Protein AF-A0A6J7AYU9-F1 (afdb_monomer_lite)

Sequence (69 aa):
MSQVPSELQDRVEQTQMFHEILEHRWYIGEQAGHDLGLDFATKDYIENILPFRTYVGVSVPGIHEPPSK

Radius of gyration: 16.99 Å; chains: 1; bounding box: 42×29×44 Å

Structure (mmCIF, N/CA/C/O backbone):
data_AF-A0A6J7AYU9-F1
#
_entry.id   AF-A0A6J7AYU9-F1
#
loop_
_atom_site.group_PDB
_atom_site.id
_atom_site.type_symbol
_atom_site.label_atom_id
_atom_site.label_alt_id
_atom_site.label_comp_id
_atom_site.label_asym_id
_atom_site.label_entity_id
_atom_site.label_seq_id
_atom_site.pdbx_PDB_ins_code
_atom_site.Cartn_x
_atom_site.Cartn_y
_atom_site.Cartn_z
_atom_site.occupancy
_atom_site.B_iso_or_equiv
_atom_site.auth_seq_id
_atom_site.auth_comp_id
_atom_site.auth_asym_id
_atom_site.auth_atom_id
_atom_site.pdbx_PDB_model_num
ATOM 1 N N . MET A 1 1 ? -0.095 -15.613 2.177 1.00 47.72 1 MET A N 1
ATOM 2 C CA . MET A 1 1 ? 0.221 -14.651 1.098 1.00 47.72 1 MET A CA 1
ATOM 3 C C . MET A 1 1 ? -0.278 -15.202 -0.241 1.00 47.72 1 MET A C 1
ATOM 5 O O . MET A 1 1 ? 0.519 -15.639 -1.053 1.00 47.72 1 MET A O 1
ATOM 9 N N . SER A 1 2 ? -1.596 -15.249 -0.464 1.00 54.00 2 SER A N 1
ATOM 10 C CA . SER A 1 2 ? -2.198 -15.810 -1.693 1.00 54.00 2 SER A CA 1
ATOM 11 C C . SER A 1 2 ? -3.279 -14.875 -2.246 1.00 54.00 2 SER A C 1
ATOM 13 O O . SER A 1 2 ? -4.446 -15.245 -2.365 1.00 54.00 2 SER A O 1
ATOM 15 N N . GLN A 1 3 ? -2.900 -13.620 -2.478 1.00 67.19 3 GLN A N 1
ATOM 16 C CA . GLN A 1 3 ? -3.783 -12.582 -3.029 1.00 67.19 3 GLN A CA 1
ATOM 17 C C . GLN A 1 3 ? -3.233 -11.968 -4.324 1.00 67.19 3 GLN A C 1
ATOM 19 O O . GLN A 1 3 ? -3.941 -11.208 -4.967 1.00 67.19 3 GLN A O 1
ATOM 24 N N . VAL A 1 4 ? -1.996 -12.295 -4.722 1.00 59.38 4 VAL A N 1
ATOM 25 C CA . VAL A 1 4 ? -1.359 -11.720 -5.915 1.00 59.38 4 VAL A CA 1
ATOM 26 C C . VAL A 1 4 ? -1.552 -12.670 -7.106 1.00 59.38 4 VAL A C 1
ATOM 28 O O . VAL A 1 4 ? -1.036 -13.795 -7.049 1.00 59.38 4 VAL A O 1
ATOM 31 N N . PRO A 1 5 ? -2.278 -12.253 -8.166 1.00 73.12 5 PRO A N 1
ATOM 32 C CA . PRO A 1 5 ? -2.414 -13.016 -9.406 1.00 73.12 5 PRO A CA 1
ATOM 33 C C . PRO A 1 5 ? -1.053 -13.388 -9.998 1.00 73.12 5 PRO A C 1
ATOM 35 O O . PRO A 1 5 ? -0.105 -12.601 -9.944 1.00 73.12 5 PRO A O 1
ATOM 38 N N . SER A 1 6 ? -0.948 -14.592 -10.560 1.00 68.06 6 SER A N 1
ATOM 39 C CA . SER A 1 6 ? 0.320 -15.140 -11.056 1.00 68.06 6 SER A CA 1
ATOM 40 C C . SER A 1 6 ? 0.954 -14.277 -12.150 1.00 68.06 6 SER A C 1
ATOM 42 O O . SER A 1 6 ? 2.169 -14.121 -12.157 1.00 68.06 6 SER A O 1
ATOM 44 N N . GLU A 1 7 ? 0.158 -13.637 -13.012 1.00 65.06 7 GLU A N 1
ATOM 45 C CA . GLU A 1 7 ? 0.651 -12.744 -14.070 1.00 65.06 7 GLU A CA 1
ATOM 46 C C . GLU A 1 7 ? 1.322 -11.446 -13.571 1.00 65.06 7 GLU A C 1
ATOM 48 O O . GLU A 1 7 ? 1.938 -10.721 -14.361 1.00 65.06 7 GLU A O 1
ATOM 53 N N . LEU A 1 8 ? 1.212 -11.140 -12.274 1.00 64.75 8 LEU A N 1
ATOM 54 C CA . LEU A 1 8 ? 1.795 -9.949 -11.650 1.00 64.75 8 LEU A CA 1
ATOM 55 C C . LEU A 1 8 ? 3.032 -10.258 -10.790 1.00 64.75 8 LEU A C 1
ATOM 57 O O . LEU A 1 8 ? 3.721 -9.323 -10.383 1.00 64.75 8 LEU A O 1
ATOM 61 N N . GLN A 1 9 ? 3.340 -11.536 -10.535 1.00 61.72 9 GLN A N 1
ATOM 62 C CA . GLN A 1 9 ? 4.425 -11.939 -9.626 1.00 61.72 9 GLN A CA 1
ATOM 63 C C . GLN A 1 9 ? 5.824 -11.596 -10.157 1.00 61.72 9 GLN A C 1
ATOM 65 O O . GLN A 1 9 ? 6.688 -11.222 -9.371 1.00 61.72 9 GLN A O 1
ATOM 70 N N . ASP A 1 10 ? 6.032 -11.632 -11.475 1.00 62.59 10 ASP A N 1
ATOM 71 C CA . ASP A 1 10 ? 7.335 -11.341 -12.093 1.00 62.59 10 ASP A CA 1
ATOM 72 C C . ASP A 1 10 ? 7.578 -9.841 -12.345 1.00 62.59 10 ASP A C 1
ATOM 74 O O . ASP A 1 10 ? 8.609 -9.461 -12.895 1.00 62.59 10 ASP A O 1
ATOM 78 N N . ARG A 1 11 ? 6.635 -8.952 -11.997 1.00 60.34 11 ARG A N 1
ATOM 79 C CA . ARG A 1 11 ? 6.713 -7.529 -12.388 1.00 60.34 11 ARG A CA 1
ATOM 80 C C . ARG A 1 11 ? 7.535 -6.650 -11.448 1.00 60.34 11 ARG A C 1
ATOM 82 O O . ARG A 1 11 ? 8.022 -5.605 -11.880 1.00 60.34 11 ARG A O 1
ATOM 89 N N . VAL A 1 12 ? 7.681 -7.055 -10.189 1.00 61.4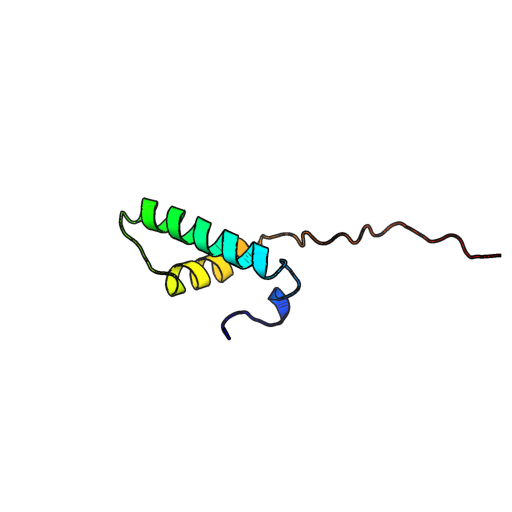4 12 VAL A N 1
ATOM 90 C CA . VAL A 1 12 ? 8.401 -6.324 -9.139 1.00 61.44 12 VAL A CA 1
ATOM 91 C C . VAL A 1 12 ? 9.076 -7.352 -8.232 1.00 61.44 12 VAL A C 1
ATOM 93 O O . VAL A 1 12 ? 8.423 -8.298 -7.798 1.00 61.44 12 VAL A O 1
ATOM 96 N N . GLU A 1 13 ? 10.364 -7.167 -7.926 1.00 73.00 13 GLU A N 1
ATOM 97 C CA . GLU A 1 13 ? 11.055 -7.953 -6.893 1.00 73.00 13 GLU A CA 1
ATOM 98 C C . GLU A 1 13 ? 10.206 -7.980 -5.611 1.00 73.00 13 GLU A C 1
ATOM 100 O O . GLU A 1 13 ? 9.798 -6.925 -5.121 1.00 73.00 13 GLU A O 1
ATOM 105 N N . GLN A 1 14 ? 9.916 -9.165 -5.063 1.00 70.44 14 GLN A N 1
ATOM 106 C CA . GLN A 1 14 ? 8.921 -9.336 -3.986 1.00 70.44 14 GLN A CA 1
ATOM 107 C C . GLN A 1 14 ? 9.168 -8.397 -2.793 1.00 70.44 14 GLN A C 1
ATOM 109 O O . GLN A 1 14 ? 8.230 -7.853 -2.207 1.00 70.44 14 GLN A O 1
ATOM 114 N N . THR A 1 15 ? 10.441 -8.156 -2.471 1.00 78.69 15 THR A N 1
ATOM 115 C CA . THR A 1 15 ? 10.858 -7.217 -1.425 1.00 78.69 15 THR A CA 1
ATOM 116 C C . THR A 1 15 ? 10.442 -5.783 -1.748 1.00 78.69 15 THR A C 1
ATOM 118 O O . THR A 1 15 ? 9.919 -5.087 -0.884 1.00 78.69 15 THR A O 1
ATOM 121 N N . GLN A 1 16 ? 10.648 -5.328 -2.981 1.00 84.25 16 GLN A N 1
ATOM 122 C CA . GLN A 1 16 ? 10.309 -3.974 -3.411 1.00 84.25 16 GLN A CA 1
ATOM 123 C C . GLN A 1 16 ? 8.788 -3.751 -3.393 1.00 84.25 16 GLN A C 1
ATOM 125 O O . GLN A 1 16 ? 8.328 -2.729 -2.890 1.00 84.25 16 GLN A O 1
ATOM 130 N N . MET A 1 17 ? 8.000 -4.744 -3.817 1.00 85.94 17 MET A N 1
ATOM 131 C CA . MET A 1 17 ? 6.534 -4.683 -3.750 1.00 85.94 17 MET A CA 1
ATOM 132 C C . MET A 1 17 ? 6.036 -4.502 -2.309 1.00 85.94 17 MET A C 1
ATOM 134 O O . MET A 1 17 ? 5.139 -3.702 -2.056 1.00 85.94 17 MET A O 1
ATOM 138 N N . PHE A 1 18 ? 6.642 -5.204 -1.348 1.00 85.88 18 PHE A N 1
ATOM 139 C CA . PHE A 1 18 ? 6.271 -5.069 0.059 1.00 85.88 18 PHE A CA 1
ATOM 140 C C . PHE A 1 18 ? 6.532 -3.655 0.602 1.00 85.88 18 PHE A C 1
ATOM 142 O O . PHE A 1 18 ? 5.677 -3.100 1.291 1.00 85.88 18 PHE A O 1
ATOM 149 N N . HIS A 1 19 ? 7.673 -3.045 0.262 1.00 90.56 19 HIS A N 1
ATOM 150 C CA . HIS A 1 19 ? 7.973 -1.664 0.660 1.00 90.56 19 HIS A CA 1
ATOM 151 C C . HIS A 1 19 ? 6.967 -0.671 0.071 1.00 90.56 19 HIS A C 1
ATOM 153 O O . HIS A 1 19 ? 6.477 0.201 0.783 1.00 90.56 19 HIS A O 1
ATOM 159 N N . GLU A 1 20 ? 6.611 -0.836 -1.200 1.00 93.31 20 GLU A N 1
ATOM 160 C CA . GLU A 1 20 ? 5.644 0.037 -1.866 1.00 93.31 20 GLU A CA 1
ATOM 161 C C . GLU A 1 20 ? 4.243 -0.068 -1.267 1.00 93.31 20 GLU A C 1
ATOM 163 O O . GLU A 1 20 ? 3.575 0.946 -1.093 1.00 93.31 20 GLU A O 1
ATOM 168 N N . ILE A 1 21 ? 3.806 -1.271 -0.888 1.00 94.94 21 ILE A N 1
ATOM 169 C CA . ILE A 1 21 ? 2.522 -1.459 -0.201 1.00 94.94 21 ILE A CA 1
ATOM 170 C C . ILE A 1 21 ? 2.520 -0.742 1.158 1.00 94.94 21 ILE A C 1
ATOM 172 O O . ILE A 1 21 ? 1.512 -0.145 1.539 1.00 94.94 21 ILE A O 1
ATOM 176 N N . LEU A 1 22 ? 3.634 -0.777 1.901 1.00 96.06 22 LEU A N 1
ATOM 177 C CA . LEU A 1 22 ? 3.743 -0.079 3.186 1.00 96.06 22 LEU A CA 1
ATOM 178 C C . LEU A 1 22 ? 3.745 1.446 3.029 1.00 96.06 22 LEU A C 1
ATOM 180 O O . LEU A 1 22 ? 3.101 2.133 3.823 1.00 96.06 22 LEU A O 1
ATOM 184 N N . GLU A 1 23 ? 4.432 1.964 2.012 1.00 96.00 23 GLU A N 1
ATOM 185 C CA . GLU A 1 23 ? 4.418 3.390 1.670 1.00 96.00 23 GLU A CA 1
ATOM 186 C C . GLU A 1 23 ? 3.014 3.838 1.242 1.00 96.00 23 GLU A C 1
ATOM 188 O O . GLU A 1 23 ? 2.489 4.829 1.754 1.00 96.00 23 GLU A O 1
ATOM 193 N N . HIS A 1 24 ? 2.357 3.051 0.388 1.00 96.56 24 HIS A N 1
ATOM 194 C CA . HIS A 1 24 ? 0.994 3.316 -0.063 1.00 96.56 24 HIS A CA 1
ATOM 195 C C . HIS A 1 24 ? -0.000 3.334 1.096 1.00 96.56 24 HIS A C 1
ATOM 197 O O . HIS A 1 24 ? -0.812 4.252 1.198 1.00 96.56 24 HIS A O 1
ATOM 203 N N . ARG A 1 25 ? 0.106 2.374 2.027 1.00 97.62 25 ARG A N 1
ATOM 204 C CA . ARG A 1 25 ? -0.711 2.339 3.249 1.00 97.62 25 ARG A CA 1
ATOM 205 C C . ARG A 1 25 ? -0.598 3.636 4.044 1.00 97.62 25 ARG A C 1
ATOM 207 O O . ARG A 1 25 ? -1.609 4.136 4.532 1.00 97.62 25 ARG A O 1
ATOM 214 N N . TRP A 1 26 ? 0.621 4.147 4.211 1.00 97.19 26 TRP A N 1
ATOM 215 C CA . TRP A 1 26 ? 0.833 5.405 4.918 1.00 97.19 26 TRP A CA 1
ATOM 216 C C . TRP A 1 26 ? 0.157 6.567 4.180 1.00 97.19 26 TRP A C 1
ATOM 218 O O . TRP A 1 26 ? -0.604 7.304 4.801 1.00 97.19 26 TRP A O 1
ATOM 228 N N . TYR A 1 27 ? 0.342 6.669 2.861 1.00 97.31 27 TYR A N 1
ATOM 229 C CA . TYR A 1 27 ? -0.232 7.739 2.041 1.00 97.31 27 TYR A CA 1
ATOM 230 C C . TYR A 1 27 ? -1.768 7.777 2.088 1.00 97.31 27 TYR A C 1
ATOM 232 O O . TYR A 1 27 ? -2.365 8.812 2.383 1.00 97.31 27 TYR A O 1
ATOM 240 N N . ILE A 1 28 ? -2.430 6.644 1.846 1.00 96.88 28 ILE A N 1
ATOM 241 C CA . ILE A 1 28 ? -3.900 6.583 1.856 1.00 96.88 28 ILE A CA 1
ATOM 242 C C . ILE A 1 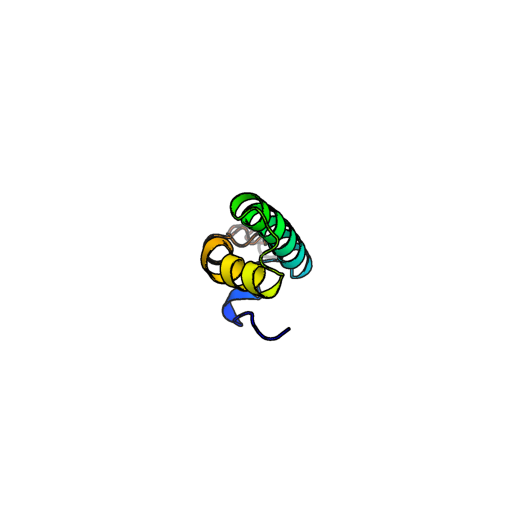28 ? -4.472 6.738 3.268 1.00 96.88 28 ILE A C 1
ATOM 244 O O . ILE A 1 28 ? -5.558 7.292 3.435 1.00 96.88 28 ILE A O 1
ATOM 248 N N . GLY A 1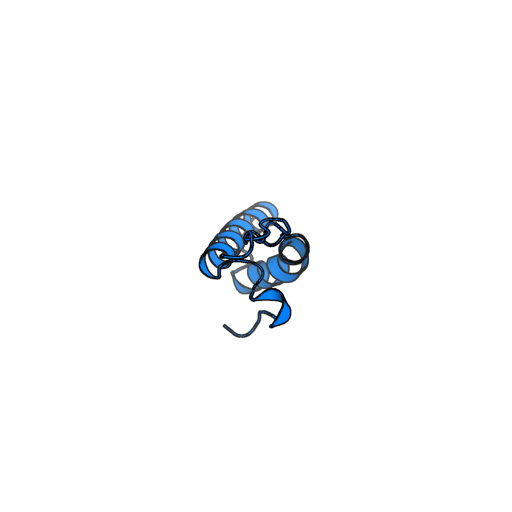 29 ? -3.740 6.286 4.291 1.00 97.12 29 GLY A N 1
ATOM 249 C CA . GLY A 1 29 ? -4.121 6.492 5.684 1.00 97.12 29 GLY A CA 1
ATOM 2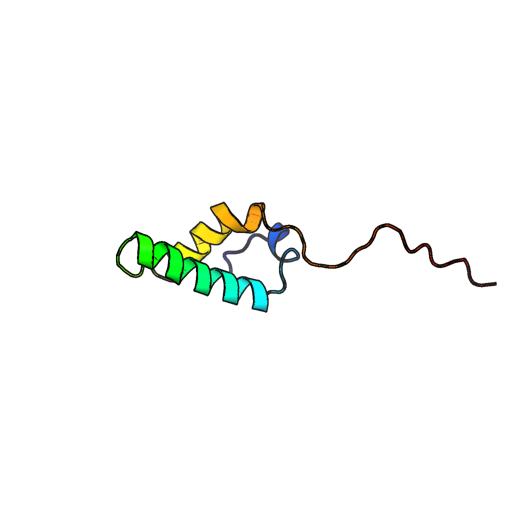50 C C . GLY A 1 29 ? -4.009 7.958 6.105 1.00 97.12 29 GLY A C 1
ATOM 251 O O . GLY A 1 29 ? -4.850 8.452 6.854 1.00 97.12 29 GLY A O 1
ATOM 252 N N . GLU A 1 30 ? -3.021 8.682 5.574 1.00 97.69 30 GLU A N 1
ATOM 253 C CA . GLU A 1 30 ? -2.905 10.129 5.753 1.00 97.69 30 GLU A CA 1
ATOM 254 C C . GLU A 1 30 ? -4.102 10.857 5.124 1.00 97.69 30 GLU A C 1
ATOM 256 O O . GLU A 1 30 ? -4.733 11.682 5.784 1.00 97.69 30 GLU A O 1
ATOM 261 N N . GLN A 1 31 ? -4.487 10.492 3.895 1.00 96.50 31 GLN A N 1
ATOM 262 C CA . GLN A 1 31 ? -5.656 11.073 3.222 1.00 96.50 31 GLN A CA 1
ATOM 263 C C . GLN A 1 31 ? -6.980 10.768 3.933 1.00 96.50 31 GLN A C 1
ATOM 265 O O . GLN A 1 31 ? -7.856 11.631 4.003 1.00 96.50 31 GLN A O 1
ATOM 270 N N . ALA A 1 32 ? -7.132 9.555 4.467 1.00 96.75 32 ALA A N 1
ATOM 271 C CA . ALA A 1 32 ? -8.316 9.149 5.220 1.00 96.75 32 ALA A CA 1
ATOM 272 C C . ALA A 1 32 ? -8.346 9.705 6.657 1.00 96.75 32 ALA A C 1
ATOM 274 O O . ALA A 1 32 ? -9.380 9.640 7.322 1.00 96.75 32 ALA A O 1
ATOM 275 N N . GLY A 1 33 ? -7.223 10.231 7.159 1.00 98.06 33 GLY A N 1
ATOM 276 C CA . GLY A 1 33 ? -7.068 10.670 8.547 1.00 98.06 33 GLY A CA 1
ATOM 277 C C . GLY A 1 33 ? -6.993 9.524 9.565 1.00 98.06 33 GLY A C 1
ATOM 278 O O . GLY A 1 33 ? -7.035 9.774 10.770 1.00 98.06 33 GLY A O 1
ATOM 279 N N . HIS A 1 34 ? -6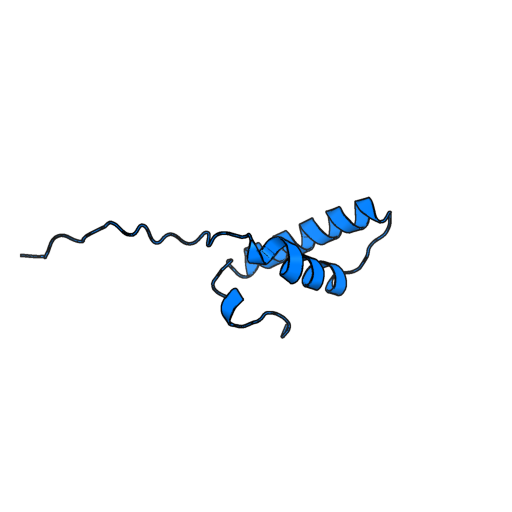.896 8.273 9.109 1.00 97.00 34 HIS A N 1
ATOM 280 C CA . HIS A 1 34 ? -6.694 7.092 9.943 1.00 97.00 34 HIS A CA 1
ATOM 281 C C . HIS A 1 34 ? -6.115 5.930 9.130 1.00 97.00 34 HIS A C 1
ATOM 283 O O . HIS A 1 34 ? -6.238 5.875 7.911 1.00 97.00 34 HIS A O 1
ATOM 289 N N . ASP A 1 35 ? -5.524 4.954 9.815 1.00 96.44 35 ASP A N 1
ATOM 290 C CA . ASP A 1 35 ? -5.038 3.735 9.170 1.00 96.44 35 ASP A CA 1
ATOM 291 C C . ASP A 1 35 ? -6.198 2.895 8.605 1.00 96.44 35 ASP A C 1
ATOM 293 O O . ASP A 1 35 ? -7.156 2.584 9.319 1.00 96.44 35 ASP A O 1
ATOM 297 N N . LEU A 1 36 ? -6.092 2.525 7.325 1.00 95.69 36 LEU A N 1
ATOM 298 C CA . LEU A 1 36 ? -7.040 1.660 6.610 1.00 95.69 36 LEU A CA 1
ATOM 299 C C . LEU A 1 36 ? -6.655 0.172 6.678 1.00 95.69 36 LEU A C 1
ATOM 301 O O . LEU A 1 36 ? -7.439 -0.694 6.291 1.00 95.69 36 LEU A O 1
ATOM 305 N N . GLY A 1 37 ? -5.468 -0.136 7.202 1.00 96.56 37 GLY A N 1
ATOM 306 C CA . GLY A 1 37 ? -4.962 -1.492 7.361 1.00 96.56 37 GLY A CA 1
ATOM 307 C C . GLY A 1 37 ? -4.236 -2.033 6.128 1.00 96.56 37 GLY A C 1
ATOM 308 O O . GLY A 1 37 ? -4.356 -1.533 5.008 1.00 96.56 37 GLY A O 1
ATOM 309 N N . LEU A 1 38 ? -3.445 -3.084 6.353 1.00 95.94 38 LEU A N 1
ATOM 310 C CA . LEU A 1 38 ? -2.579 -3.673 5.329 1.00 95.94 38 LEU A CA 1
ATOM 311 C C . LEU A 1 38 ? -3.365 -4.361 4.206 1.00 95.94 38 LEU A C 1
ATOM 313 O O . LEU A 1 38 ? -2.965 -4.267 3.049 1.00 95.94 38 LEU A O 1
ATOM 317 N N . ASP A 1 39 ? -4.484 -5.016 4.524 1.00 97.25 39 ASP A N 1
ATOM 318 C CA . ASP A 1 39 ? -5.303 -5.711 3.523 1.00 97.25 39 ASP A CA 1
ATOM 319 C C . ASP A 1 39 ? -5.938 -4.727 2.534 1.00 97.25 39 ASP A C 1
ATOM 321 O O . ASP A 1 39 ? -5.894 -4.946 1.322 1.00 97.25 39 ASP A O 1
ATOM 325 N N . PHE A 1 40 ? -6.463 -3.606 3.042 1.00 97.44 40 PHE A N 1
ATOM 326 C CA . PHE A 1 40 ? -7.007 -2.537 2.208 1.00 97.44 40 PHE A CA 1
ATOM 327 C C . PHE A 1 40 ? -5.924 -1.945 1.304 1.00 97.44 40 PHE A C 1
ATOM 329 O O . PHE A 1 40 ? -6.097 -1.895 0.089 1.00 97.44 40 PHE A O 1
ATOM 336 N N . ALA A 1 41 ? -4.780 -1.570 1.884 1.00 97.38 41 ALA A N 1
ATOM 337 C CA . ALA A 1 41 ? -3.665 -0.999 1.135 1.00 97.38 41 ALA A CA 1
ATOM 338 C C . ALA A 1 41 ? -3.118 -1.955 0.066 1.00 97.38 41 ALA A C 1
ATOM 340 O O . ALA A 1 41 ? -2.806 -1.526 -1.038 1.00 97.38 41 ALA A O 1
ATOM 341 N N . THR A 1 42 ? -3.035 -3.254 0.369 1.00 96.00 42 THR A N 1
ATOM 342 C CA . THR A 1 42 ? -2.579 -4.274 -0.586 1.00 96.00 42 THR A CA 1
ATOM 343 C C . THR A 1 42 ? -3.531 -4.374 -1.770 1.00 96.00 42 THR A C 1
ATOM 345 O O . THR A 1 42 ? -3.088 -4.380 -2.917 1.00 96.00 42 THR A O 1
ATOM 348 N N . LYS A 1 43 ? -4.841 -4.431 -1.506 1.00 96.31 43 LYS A N 1
ATOM 349 C CA . LYS A 1 43 ? -5.852 -4.497 -2.561 1.00 96.31 43 LYS A CA 1
ATOM 350 C C . LYS A 1 43 ? -5.817 -3.247 -3.439 1.00 96.31 43 LYS A C 1
ATOM 352 O O . LYS A 1 43 ? -5.741 -3.369 -4.657 1.00 96.31 43 LYS A O 1
ATOM 357 N N . ASP A 1 44 ? -5.803 -2.070 -2.820 1.00 96.56 44 ASP A N 1
ATOM 358 C CA . ASP A 1 44 ? -5.783 -0.796 -3.536 1.00 96.56 44 ASP A CA 1
ATOM 359 C C . ASP A 1 44 ? -4.503 -0.631 -4.375 1.00 96.56 44 ASP A C 1
ATOM 361 O O . ASP A 1 44 ? -4.563 -0.244 -5.540 1.00 96.56 44 ASP A O 1
ATOM 365 N N . TYR A 1 45 ? -3.348 -1.035 -3.837 1.00 94.00 45 TYR A N 1
ATOM 366 C CA . TYR A 1 45 ? -2.083 -1.052 -4.572 1.00 94.00 45 TYR A CA 1
ATOM 367 C C . TYR A 1 45 ? -2.140 -1.972 -5.804 1.00 94.00 45 TYR A C 1
ATOM 369 O O . TYR A 1 45 ? -1.700 -1.580 -6.887 1.00 94.00 45 TYR A O 1
ATOM 377 N N . ILE A 1 46 ? -2.696 -3.183 -5.667 1.00 92.50 46 ILE A N 1
ATOM 378 C CA . ILE A 1 46 ? -2.838 -4.141 -6.778 1.00 92.50 46 ILE A CA 1
ATOM 379 C C . ILE A 1 46 ? -3.770 -3.596 -7.867 1.00 92.50 46 ILE A C 1
ATOM 381 O O . ILE A 1 46 ? -3.515 -3.820 -9.048 1.00 92.50 46 ILE A O 1
ATOM 385 N N . GLU A 1 47 ? -4.837 -2.897 -7.487 1.00 93.44 47 GLU A N 1
ATOM 386 C CA . GLU A 1 47 ? -5.839 -2.379 -8.422 1.00 93.44 47 GLU A CA 1
ATOM 387 C C . GLU A 1 47 ? -5.381 -1.087 -9.116 1.00 93.44 47 GLU A C 1
ATOM 389 O O . GLU A 1 47 ? -5.603 -0.925 -10.316 1.00 93.44 47 GLU A O 1
ATOM 394 N N . ASN A 1 48 ? -4.705 -0.189 -8.392 1.00 93.81 48 ASN A N 1
ATOM 395 C CA . ASN A 1 48 ? -4.486 1.188 -8.842 1.00 93.81 48 ASN A CA 1
ATOM 396 C C . ASN A 1 48 ? -3.023 1.550 -9.130 1.00 93.81 48 ASN A C 1
ATOM 398 O O . ASN A 1 48 ? -2.783 2.538 -9.819 1.00 93.81 48 ASN A O 1
ATOM 402 N N . ILE A 1 49 ? -2.041 0.790 -8.631 1.00 90.94 49 ILE A N 1
ATOM 403 C CA . ILE A 1 49 ? -0.609 1.120 -8.780 1.00 90.94 49 ILE A CA 1
ATOM 404 C C . ILE A 1 49 ? 0.121 0.050 -9.588 1.00 90.94 49 ILE A C 1
ATOM 406 O O . ILE A 1 49 ? 0.758 0.352 -10.601 1.00 90.94 49 ILE A O 1
ATOM 410 N N . LEU A 1 50 ? 0.002 -1.212 -9.174 1.00 87.88 50 LEU A N 1
ATOM 411 C CA . LEU A 1 50 ? 0.695 -2.345 -9.785 1.00 87.88 50 LEU A CA 1
ATOM 412 C C . LEU A 1 50 ? 0.460 -2.495 -11.305 1.00 87.88 50 LEU A C 1
ATOM 414 O O . LEU A 1 50 ? 1.414 -2.846 -12.003 1.00 87.88 50 LEU A O 1
ATOM 418 N N . PRO A 1 51 ? -0.723 -2.191 -11.880 1.00 88.38 51 PRO A N 1
ATOM 419 C CA . PRO A 1 51 ? -0.929 -2.286 -13.327 1.00 88.38 51 PRO A CA 1
ATOM 420 C C . PRO A 1 51 ? -0.103 -1.277 -14.132 1.00 88.38 51 PRO A C 1
ATOM 422 O O . PRO A 1 51 ? 0.220 -1.535 -15.292 1.00 88.38 51 PRO A O 1
ATOM 425 N N . PHE A 1 52 ? 0.255 -0.144 -13.521 1.00 86.69 52 PHE A N 1
ATOM 426 C CA . PHE A 1 52 ? 1.020 0.936 -14.150 1.00 86.69 52 PHE A CA 1
ATOM 427 C C . PHE A 1 52 ? 2.519 0.855 -13.845 1.00 86.69 52 PHE A C 1
ATOM 429 O O . PHE A 1 52 ? 3.321 1.558 -14.466 1.00 86.69 52 PHE A O 1
ATOM 436 N N . ARG A 1 53 ? 2.925 -0.029 -12.924 1.00 82.56 53 ARG A N 1
ATOM 437 C CA . ARG A 1 53 ? 4.332 -0.364 -12.700 1.00 82.56 53 ARG A CA 1
ATOM 438 C C . ARG A 1 53 ? 4.897 -1.005 -13.965 1.00 82.56 53 ARG A C 1
ATOM 440 O O . ARG A 1 53 ? 4.501 -2.091 -14.387 1.00 82.56 53 ARG A O 1
ATOM 447 N N . THR A 1 54 ? 5.857 -0.315 -14.569 1.00 68.19 54 THR A N 1
ATOM 448 C CA . THR A 1 54 ? 6.693 -0.895 -15.621 1.00 68.19 54 THR A CA 1
ATOM 449 C C . THR A 1 54 ? 7.663 -1.873 -14.968 1.00 68.19 54 THR A C 1
ATOM 451 O O . THR A 1 54 ? 8.206 -1.567 -13.906 1.00 68.19 54 THR A O 1
ATOM 454 N N . TYR A 1 55 ? 7.871 -3.036 -15.591 1.00 59.28 55 TYR A N 1
ATOM 455 C CA . TYR A 1 55 ? 8.876 -4.020 -15.186 1.00 59.28 55 TYR A CA 1
ATOM 456 C C . TYR A 1 55 ? 10.225 -3.315 -15.012 1.00 59.28 55 TYR A C 1
ATOM 458 O O . TYR A 1 55 ? 10.861 -2.933 -15.994 1.00 59.28 55 TYR A O 1
ATOM 466 N N . VAL A 1 56 ? 10.666 -3.115 -13.769 1.00 52.75 56 VAL A N 1
ATOM 467 C CA . VAL A 1 56 ? 12.056 -2.730 -13.501 1.00 52.75 56 VAL A CA 1
ATOM 468 C C . VAL A 1 56 ? 12.839 -4.026 -13.361 1.00 52.75 56 VAL A C 1
ATOM 470 O O . VAL A 1 56 ? 13.300 -4.407 -12.293 1.00 52.75 56 VAL A O 1
ATOM 473 N N . GLY A 1 57 ? 12.930 -4.729 -14.481 1.00 48.44 57 GLY A N 1
ATOM 474 C CA . GLY A 1 57 ? 13.906 -5.766 -14.725 1.00 48.44 57 GLY A CA 1
ATOM 475 C C . GLY A 1 57 ? 14.484 -5.496 -16.104 1.00 48.44 57 GLY A C 1
ATOM 476 O O . GLY A 1 57 ? 13.787 -5.241 -17.084 1.00 48.44 57 GLY A O 1
ATOM 477 N N . VAL A 1 58 ? 15.797 -5.439 -16.180 1.00 51.03 58 VAL A N 1
ATOM 478 C CA . VAL A 1 58 ? 16.496 -5.204 -17.430 1.00 51.03 58 VAL A CA 1
ATOM 479 C C . VAL A 1 58 ? 16.264 -6.406 -18.347 1.00 51.03 58 VAL A C 1
ATOM 481 O O . VAL A 1 58 ? 16.808 -7.479 -18.122 1.00 51.03 58 VAL A O 1
ATOM 484 N N . SER A 1 59 ? 15.523 -6.211 -19.432 1.00 45.31 59 SER A N 1
ATOM 485 C CA . SER A 1 59 ? 15.886 -6.828 -20.705 1.00 45.31 59 SER A CA 1
ATOM 486 C C . SER A 1 59 ? 15.955 -5.713 -21.735 1.00 45.31 59 SER A C 1
ATOM 488 O O . SER A 1 59 ? 14.949 -5.205 -22.216 1.00 45.31 59 SER A O 1
ATOM 490 N N . VAL A 1 60 ? 17.177 -5.260 -22.015 1.00 48.12 60 VAL A N 1
ATOM 491 C CA . VAL A 1 60 ? 17.441 -4.431 -23.190 1.00 48.12 60 VAL A CA 1
ATOM 492 C C . VAL A 1 60 ? 17.224 -5.355 -24.394 1.00 48.12 60 VAL A C 1
ATOM 494 O O . VAL A 1 60 ? 17.996 -6.306 -24.545 1.00 48.12 60 VAL A O 1
ATOM 497 N N . PRO A 1 61 ? 16.214 -5.152 -25.255 1.00 43.59 61 PRO A N 1
ATOM 498 C CA . PRO A 1 61 ? 16.132 -5.899 -26.498 1.00 43.59 61 PRO A CA 1
ATOM 499 C C . PRO A 1 61 ? 17.174 -5.276 -27.433 1.00 43.59 61 PRO A C 1
ATOM 501 O O . PRO A 1 61 ? 16.902 -4.272 -28.086 1.00 43.59 61 PRO A O 1
ATOM 504 N N . GLY A 1 62 ? 18.409 -5.792 -27.425 1.00 51.28 62 GLY A N 1
ATOM 505 C CA . GLY A 1 62 ? 19.458 -5.221 -28.276 1.00 51.28 62 GLY A CA 1
ATOM 506 C C . GLY A 1 62 ? 20.903 -5.685 -28.096 1.00 51.28 62 GLY A C 1
ATOM 507 O O . GLY A 1 62 ? 21.707 -5.390 -28.976 1.00 51.28 62 GLY A O 1
ATOM 508 N N . ILE A 1 63 ? 21.278 -6.425 -27.046 1.00 48.19 63 ILE A N 1
ATOM 509 C CA . ILE A 1 63 ? 22.616 -7.043 -27.011 1.00 48.19 63 ILE A CA 1
ATOM 510 C C . ILE A 1 63 ? 22.599 -8.366 -27.777 1.00 48.19 63 ILE A C 1
ATOM 512 O O . ILE A 1 63 ? 22.462 -9.451 -27.226 1.00 48.19 63 ILE A O 1
ATOM 516 N N . HIS A 1 64 ? 22.708 -8.249 -29.097 1.00 48.19 64 HIS A N 1
ATOM 517 C CA . HIS A 1 64 ? 23.184 -9.333 -29.940 1.00 48.19 64 HIS A CA 1
ATOM 518 C C . HIS A 1 64 ? 24.605 -9.686 -29.479 1.00 48.19 64 HIS A C 1
ATOM 520 O O . HIS A 1 64 ? 25.549 -8.943 -29.753 1.00 48.19 64 HIS A O 1
ATOM 526 N N . GLU A 1 65 ? 24.759 -10.790 -28.749 1.00 54.56 65 GLU A N 1
ATOM 527 C CA 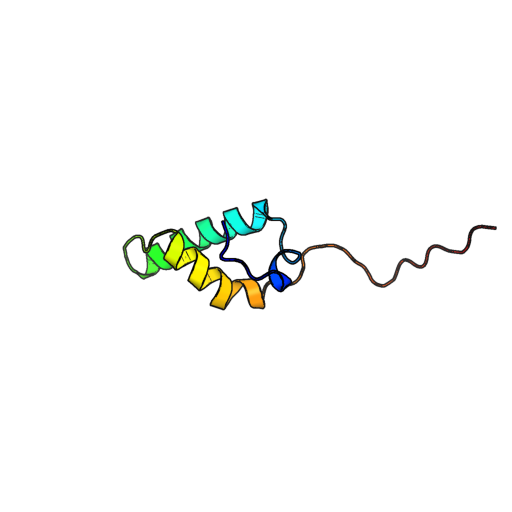. GLU A 1 65 ? 26.060 -11.439 -28.608 1.00 54.56 65 GLU A CA 1
ATOM 528 C C . GLU A 1 65 ? 26.577 -11.717 -30.033 1.00 54.56 65 GLU A C 1
ATOM 530 O O . GLU A 1 65 ? 25.874 -12.369 -30.813 1.00 54.56 65 GLU A O 1
ATOM 535 N N . PRO A 1 66 ? 27.731 -11.168 -30.459 1.00 59.62 66 PRO A N 1
ATOM 536 C CA . PRO A 1 66 ? 28.284 -11.543 -31.750 1.00 59.62 66 PRO A CA 1
ATOM 537 C C . PRO A 1 66 ? 28.621 -13.041 -31.709 1.00 59.62 66 PRO A C 1
ATOM 539 O O . PRO A 1 66 ? 29.142 -13.509 -30.695 1.00 59.62 66 PRO A O 1
ATOM 542 N N . PRO A 1 67 ? 28.340 -13.807 -32.779 1.00 52.38 67 PRO A N 1
ATOM 543 C CA . PRO A 1 67 ? 28.590 -15.240 -32.777 1.00 52.38 67 PRO A CA 1
ATOM 544 C C . PRO A 1 67 ? 30.070 -15.508 -32.485 1.00 52.38 67 PRO A C 1
ATOM 546 O O . PRO A 1 67 ? 30.944 -14.987 -33.183 1.00 52.38 67 PRO A O 1
ATOM 549 N N . SER A 1 68 ? 30.337 -16.319 -31.456 1.00 56.78 68 SER A N 1
ATOM 550 C CA . SER A 1 68 ? 31.674 -16.863 -31.202 1.00 56.78 68 SER A CA 1
ATOM 551 C C . SER A 1 68 ? 32.172 -17.584 -32.454 1.00 56.78 68 SER A C 1
ATOM 553 O O . SER A 1 68 ? 31.533 -18.525 -32.931 1.00 56.78 68 SER A O 1
ATOM 555 N N . LYS A 1 69 ? 33.319 -17.139 -32.968 1.00 49.88 69 LYS A N 1
ATOM 556 C CA . LYS A 1 69 ? 34.181 -17.907 -33.865 1.00 49.88 69 LYS A CA 1
ATOM 557 C C . LYS A 1 69 ? 35.436 -18.311 -33.111 1.00 49.88 69 LYS A C 1
ATOM 559 O O . LYS A 1 69 ? 35.937 -17.461 -32.343 1.00 49.88 69 LYS A O 1
#

Foldseek 3Di:
DPDDDPVLCQQDDPVVLVVVLVVQQVVVCVVVVHGPDSVVSNVCCRVPPSVPRGRPDDDDPDPPPDDDD

pLDDT: mean 77.92, std 19.07, range [43.59, 98.06]

Secondary structure (DSSP, 8-state):
---S-GGGTTSS-HHHHHHHHHHHHHHHHHHHTS---HHHHHHHHHHHTGGG----S---TT--PPPP-

Organism: NCBI:txid449393

InterPro domains:
  IPR025111 Domain of unknown function DUF4032 [PF13224] (1-50)